Protein AF-A0A1F6AJ19-F1 (afdb_monomer)

Secondary structure (DSSP, 8-state):
-PPPHHHHHHHHHHHHHHHHHHHHHHHHHH----S-TTTHHHHHH-TTHHHHHHHHHHHHHHHHHHHHHHHHHHHTTTSTT--HHHHHHHHHHHHHHHHIIIIIHHHHHHHTT--SGGGGHHHHHHHHHHHHHHHHHHHHHHHHT--

Sequence (147 aa):
MILPKKASWALLTLYFIFDNVASYWAITRMGGRELNLVIAPLVETYPFLYFLCIPAQIIAIYLIALFLREVVVAMTRHWKFFDKTIIERIILASIAIYWPIANSSLNVMFIFGFRGQGYLWGTSTSIGITVALGYGLLSLYLFSRKK

Organism: NCBI:txid1798392

Mean predicted aligned error: 4.79 Å

Radius of gyration: 17.22 Å; Cα contacts (8 Å, |Δi|>4): 129; chains: 1; bounding box: 38×23×53 Å

Nearest PDB structures (foldseek):
  8gtm-assembly1_A  TM=2.814E-01  e=9.563E+00  Homo sapiens

Structure (mmCIF, N/CA/C/O backbone):
data_AF-A0A1F6AJ1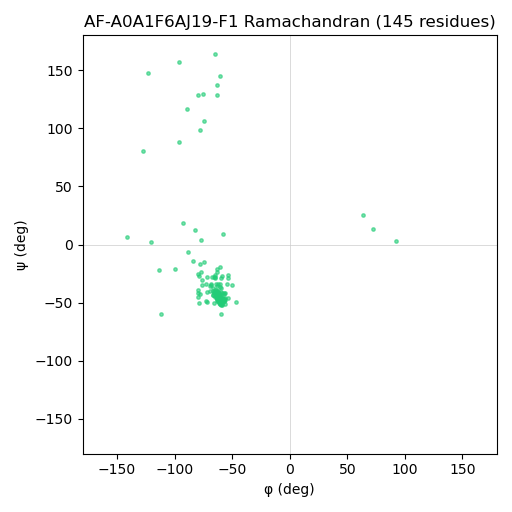9-F1
#
_entry.id   AF-A0A1F6AJ19-F1
#
loop_
_atom_site.group_PDB
_atom_site.id
_atom_site.type_symbol
_atom_site.label_atom_id
_atom_site.label_alt_id
_atom_site.label_comp_id
_atom_site.label_asym_id
_atom_site.label_entity_id
_atom_site.label_seq_id
_atom_site.pdbx_PDB_ins_code
_atom_site.Cartn_x
_atom_site.Cartn_y
_atom_site.Cartn_z
_atom_site.occupancy
_atom_site.B_iso_or_equiv
_atom_site.auth_seq_id
_atom_site.auth_comp_id
_atom_site.auth_asym_id
_atom_site.auth_atom_id
_atom_site.pdbx_PDB_model_num
ATOM 1 N N . MET A 1 1 ? -0.415 6.585 20.010 1.00 61.50 1 MET A N 1
ATOM 2 C CA . MET A 1 1 ? -1.408 7.585 19.551 1.00 61.50 1 MET A CA 1
ATOM 3 C C . MET A 1 1 ? -1.969 7.076 18.228 1.00 61.50 1 MET A C 1
ATOM 5 O O . MET A 1 1 ? -1.172 6.662 17.398 1.00 61.50 1 MET A O 1
ATOM 9 N N . ILE A 1 2 ? -3.293 6.974 18.067 1.00 79.31 2 ILE A N 1
ATOM 10 C CA . ILE A 1 2 ? -3.899 6.404 16.845 1.00 79.31 2 ILE A CA 1
ATOM 11 C C . ILE A 1 2 ? -3.885 7.479 15.754 1.00 79.31 2 ILE A C 1
ATOM 13 O O . ILE A 1 2 ? -4.329 8.601 16.011 1.00 79.31 2 ILE A O 1
ATOM 17 N N . LEU A 1 3 ? -3.376 7.152 14.562 1.00 83.56 3 LEU A N 1
ATOM 18 C CA . LEU A 1 3 ? -3.314 8.105 13.453 1.00 83.56 3 LEU A CA 1
ATOM 19 C C . LEU A 1 3 ? -4.741 8.533 13.039 1.00 83.56 3 LEU A C 1
ATOM 21 O O . LEU A 1 3 ? -5.638 7.685 12.952 1.00 83.56 3 LEU A O 1
ATOM 25 N N . PRO A 1 4 ? -5.005 9.824 12.766 1.00 90.12 4 PRO A N 1
ATOM 26 C CA . PRO A 1 4 ? -6.306 10.241 12.255 1.00 90.12 4 PRO A CA 1
ATOM 27 C C . PRO A 1 4 ? -6.639 9.573 10.911 1.00 90.12 4 PRO A C 1
ATOM 29 O O . PRO A 1 4 ? -5.774 9.417 10.048 1.00 90.12 4 PRO A O 1
ATOM 32 N N . LYS A 1 5 ? -7.924 9.257 10.688 1.00 90.25 5 LYS A N 1
ATOM 33 C CA . LYS A 1 5 ? -8.418 8.649 9.433 1.00 90.25 5 LYS A CA 1
ATOM 34 C C . LYS A 1 5 ? -8.005 9.457 8.198 1.00 90.25 5 LYS A C 1
ATOM 36 O O . LYS A 1 5 ? -7.501 8.892 7.237 1.00 90.25 5 LYS A O 1
ATOM 41 N N . LYS A 1 6 ? -8.177 10.784 8.254 1.00 92.19 6 LYS A N 1
ATOM 42 C CA . LYS A 1 6 ? -7.799 11.700 7.164 1.00 92.19 6 LYS A CA 1
ATOM 43 C C . LYS A 1 6 ? -6.300 11.643 6.857 1.00 92.19 6 LYS A C 1
ATOM 45 O O . LYS A 1 6 ? -5.928 11.583 5.694 1.00 92.19 6 LYS A O 1
ATOM 50 N N . ALA A 1 7 ? -5.460 11.606 7.893 1.00 93.06 7 ALA A N 1
ATOM 51 C CA . ALA A 1 7 ? -4.012 11.508 7.729 1.00 93.06 7 ALA A CA 1
ATOM 52 C C . ALA A 1 7 ? -3.600 10.160 7.117 1.00 93.06 7 ALA A C 1
ATOM 54 O O . ALA A 1 7 ? -2.761 10.130 6.227 1.00 93.06 7 ALA A O 1
ATOM 55 N N . SER A 1 8 ? -4.244 9.062 7.532 1.00 93.62 8 SER A N 1
ATOM 56 C CA . SER A 1 8 ? -3.974 7.724 6.978 1.00 93.62 8 SER A CA 1
ATOM 57 C C . SER A 1 8 ? -4.295 7.671 5.483 1.00 93.62 8 SER A C 1
ATOM 59 O O . SER A 1 8 ? -3.489 7.192 4.693 1.00 93.62 8 SER A O 1
ATOM 61 N N . TRP A 1 9 ? -5.440 8.232 5.080 1.00 95.94 9 TRP A N 1
ATOM 62 C CA . TRP A 1 9 ? -5.817 8.335 3.669 1.00 95.94 9 TRP A CA 1
ATOM 63 C C . TRP A 1 9 ? -4.889 9.235 2.861 1.00 95.94 9 TRP A C 1
ATOM 65 O O . TRP A 1 9 ? -4.543 8.881 1.737 1.00 95.94 9 TRP A O 1
ATOM 75 N N . ALA A 1 10 ? -4.472 10.372 3.421 1.00 95.38 10 ALA A N 1
ATOM 76 C CA . ALA A 1 10 ? -3.529 11.264 2.757 1.00 95.38 10 ALA A CA 1
ATOM 77 C C . ALA A 1 10 ? -2.184 10.566 2.502 1.00 95.38 10 ALA A C 1
ATOM 79 O O . ALA A 1 10 ? -1.672 10.632 1.388 1.00 95.38 10 ALA A O 1
ATOM 80 N N . LEU A 1 11 ? -1.658 9.840 3.497 1.00 95.19 11 LEU A N 1
ATOM 81 C CA . LEU A 1 11 ? -0.428 9.056 3.356 1.00 95.19 11 LEU A CA 1
ATOM 82 C C . LEU A 1 11 ? -0.573 7.947 2.311 1.00 95.19 11 LEU A C 1
ATOM 84 O O . LEU A 1 11 ? 0.256 7.852 1.416 1.00 95.19 11 LEU A O 1
ATOM 88 N N . LEU A 1 12 ? -1.647 7.155 2.373 1.00 95.94 12 LEU A N 1
ATOM 89 C CA . LEU A 1 12 ? -1.907 6.101 1.387 1.00 95.94 12 LEU A CA 1
ATOM 90 C C . LEU A 1 12 ? -2.008 6.656 -0.032 1.00 95.94 12 LEU A C 1
ATOM 92 O O . LEU A 1 12 ? -1.384 6.128 -0.943 1.00 95.94 12 LEU A O 1
ATOM 96 N N . THR A 1 13 ? -2.740 7.755 -0.210 1.00 96.31 13 THR A N 1
ATOM 97 C CA . THR A 1 13 ? -2.878 8.413 -1.515 1.00 96.31 13 THR A CA 1
ATOM 98 C C . THR A 1 13 ? -1.523 8.887 -2.032 1.00 96.31 13 THR A C 1
ATOM 100 O O . THR A 1 13 ? -1.208 8.671 -3.198 1.00 96.31 13 THR A O 1
ATOM 103 N N . LEU A 1 14 ? -0.698 9.484 -1.165 1.00 96.81 14 LEU A N 1
ATOM 104 C CA . LEU A 1 14 ? 0.658 9.896 -1.518 1.00 96.81 14 LEU A CA 1
ATOM 105 C C . LEU A 1 14 ? 1.513 8.698 -1.953 1.00 96.81 14 LEU A C 1
ATOM 107 O O . LEU A 1 14 ? 2.183 8.787 -2.979 1.00 96.81 14 LEU A O 1
ATOM 111 N N . TYR A 1 15 ? 1.460 7.581 -1.221 1.00 96.31 15 TYR A N 1
ATOM 112 C CA . TYR A 1 15 ? 2.191 6.364 -1.579 1.00 96.31 15 TYR A CA 1
ATOM 113 C C . TYR A 1 15 ? 1.711 5.770 -2.902 1.00 96.31 15 TYR A C 1
ATOM 115 O O . TYR A 1 15 ? 2.539 5.422 -3.733 1.00 96.31 15 TYR A O 1
ATOM 123 N N . PHE A 1 16 ? 0.402 5.724 -3.153 1.00 95.94 16 PHE A N 1
ATOM 124 C CA . PHE A 1 16 ? -0.128 5.232 -4.427 1.00 95.94 16 PHE A CA 1
ATOM 125 C C . PHE A 1 16 ? 0.309 6.114 -5.593 1.00 95.94 16 PHE A C 1
ATOM 127 O O . PHE A 1 16 ? 0.733 5.597 -6.623 1.00 95.94 16 PHE A O 1
ATOM 134 N N . ILE A 1 17 ? 0.251 7.441 -5.444 1.00 96.38 17 ILE A N 1
ATOM 135 C CA . ILE A 1 17 ? 0.751 8.361 -6.472 1.00 96.38 17 ILE A CA 1
ATOM 136 C C . ILE A 1 17 ? 2.237 8.098 -6.718 1.00 96.38 17 ILE A C 1
ATOM 138 O O . ILE A 1 17 ? 2.634 7.903 -7.864 1.00 96.38 17 ILE A O 1
ATOM 142 N N . PHE A 1 18 ? 3.041 8.059 -5.655 1.00 96.12 18 PHE A N 1
ATOM 143 C CA . PHE A 1 18 ? 4.474 7.808 -5.750 1.00 96.12 18 PHE A CA 1
ATOM 144 C C . PHE A 1 18 ? 4.778 6.484 -6.460 1.00 96.12 18 PHE A C 1
ATOM 146 O O . PHE A 1 18 ? 5.538 6.484 -7.424 1.00 96.12 18 PHE A O 1
ATOM 153 N N . ASP A 1 19 ? 4.152 5.385 -6.039 1.00 94.31 19 ASP A N 1
ATOM 154 C CA . ASP A 1 19 ? 4.413 4.052 -6.577 1.00 94.31 19 ASP A CA 1
ATOM 155 C C . ASP A 1 19 ? 4.049 3.953 -8.057 1.00 94.31 19 ASP A C 1
ATOM 157 O O . ASP A 1 19 ? 4.851 3.480 -8.856 1.00 94.31 19 ASP A O 1
ATOM 161 N N . ASN A 1 20 ? 2.876 4.455 -8.453 1.00 94.62 20 ASN A N 1
ATOM 162 C CA . ASN A 1 20 ? 2.457 4.409 -9.854 1.00 94.62 20 ASN A CA 1
ATOM 163 C C . ASN A 1 20 ? 3.302 5.339 -10.740 1.00 94.62 20 ASN A C 1
ATOM 165 O O . ASN A 1 20 ? 3.614 4.981 -11.874 1.00 94.62 20 ASN A O 1
ATOM 169 N N . VAL A 1 21 ? 3.717 6.509 -10.238 1.00 94.44 21 VAL A N 1
ATOM 170 C CA . VAL A 1 21 ? 4.631 7.408 -10.964 1.00 94.44 21 VAL A CA 1
ATOM 171 C C . VAL A 1 21 ? 6.014 6.774 -11.111 1.00 94.44 21 VAL A C 1
ATOM 173 O O . VAL A 1 21 ? 6.591 6.826 -12.198 1.00 94.44 21 VAL A O 1
ATOM 176 N N . ALA A 1 22 ? 6.536 6.153 -10.051 1.00 92.88 22 ALA A N 1
ATOM 177 C CA . ALA A 1 22 ? 7.818 5.460 -10.071 1.00 92.88 22 ALA A CA 1
ATOM 178 C C . ALA A 1 22 ? 7.799 4.282 -11.055 1.00 92.88 22 ALA A C 1
ATOM 180 O O . ALA A 1 22 ? 8.685 4.196 -11.905 1.00 92.88 22 ALA A O 1
ATOM 181 N N . SER A 1 23 ? 6.764 3.437 -11.013 1.00 91.44 23 SER A N 1
ATOM 182 C CA . SER A 1 23 ? 6.585 2.322 -11.953 1.00 91.44 23 SER A CA 1
ATOM 183 C C . SER A 1 23 ? 6.422 2.796 -13.401 1.00 91.44 23 SER A C 1
ATOM 185 O O . SER A 1 23 ? 7.061 2.251 -14.303 1.00 91.44 23 SER A O 1
ATOM 187 N N . TYR A 1 24 ? 5.656 3.869 -13.639 1.00 93.06 24 TYR A N 1
ATOM 188 C CA . TYR A 1 24 ? 5.553 4.494 -14.961 1.00 93.06 24 TYR A CA 1
ATOM 189 C C . TYR A 1 24 ? 6.928 4.916 -15.491 1.00 93.06 24 TYR A C 1
ATOM 191 O O . TYR A 1 24 ? 7.277 4.629 -16.640 1.00 93.06 24 TYR A O 1
ATOM 199 N N . TRP A 1 25 ? 7.736 5.577 -14.659 1.00 91.19 25 TRP A N 1
ATOM 200 C CA . TRP A 1 25 ? 9.090 5.991 -15.027 1.00 91.19 25 TRP A CA 1
ATOM 201 C C . TRP A 1 25 ? 10.012 4.792 -15.265 1.00 91.19 25 TRP A C 1
ATOM 203 O O . TRP A 1 25 ? 10.775 4.786 -16.233 1.00 91.19 25 TRP A O 1
ATOM 213 N N . ALA A 1 26 ? 9.909 3.757 -14.430 1.00 88.31 26 ALA A N 1
ATOM 214 C CA . ALA A 1 26 ? 10.687 2.532 -14.552 1.00 88.31 26 ALA A CA 1
ATOM 215 C C . ALA A 1 26 ? 10.487 1.863 -15.916 1.00 88.31 26 ALA A C 1
ATOM 217 O O . ALA A 1 26 ? 11.464 1.556 -16.602 1.00 88.31 26 ALA A O 1
ATOM 218 N N . ILE A 1 27 ? 9.239 1.697 -16.350 1.00 88.62 27 ILE A N 1
ATOM 219 C CA . ILE A 1 27 ? 8.928 1.076 -17.643 1.00 88.62 27 ILE A CA 1
ATOM 220 C C . ILE A 1 27 ? 9.282 1.998 -18.807 1.00 88.62 27 ILE A C 1
ATOM 222 O O . ILE A 1 27 ? 9.986 1.585 -19.725 1.00 88.62 27 ILE A O 1
ATOM 226 N N . THR A 1 28 ? 8.856 3.263 -18.767 1.00 90.12 28 THR A N 1
ATOM 227 C CA . THR A 1 28 ? 8.988 4.159 -19.931 1.00 90.12 28 THR A CA 1
ATOM 228 C C . THR A 1 28 ? 10.401 4.683 -20.162 1.00 90.12 28 THR A C 1
ATOM 230 O O . THR A 1 28 ? 10.761 4.975 -21.302 1.00 90.12 28 THR A O 1
ATOM 233 N N . ARG A 1 29 ? 11.205 4.849 -19.106 1.00 87.12 29 ARG A N 1
ATOM 234 C CA . ARG A 1 29 ? 12.536 5.477 -19.192 1.00 87.12 29 ARG A CA 1
ATOM 235 C C . ARG A 1 29 ? 13.686 4.530 -18.895 1.00 87.12 29 ARG A C 1
ATOM 237 O O . ARG A 1 29 ? 14.803 4.815 -19.314 1.00 87.12 29 ARG A O 1
ATOM 244 N N . MET A 1 30 ? 13.443 3.435 -18.178 1.00 84.56 30 MET A N 1
ATOM 245 C CA . MET A 1 30 ? 14.515 2.563 -17.683 1.00 84.56 30 MET A CA 1
ATOM 246 C C .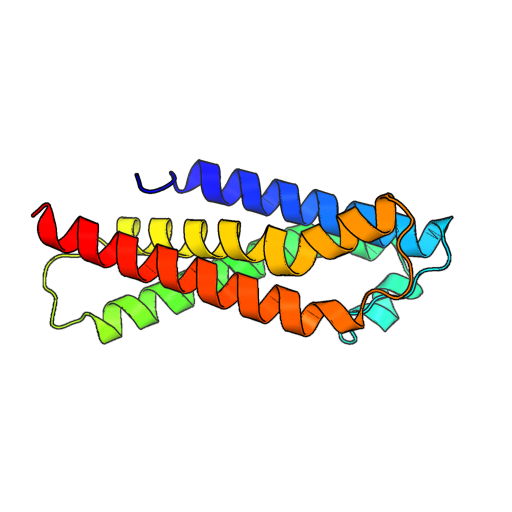 MET A 1 30 ? 14.425 1.118 -18.183 1.00 84.56 30 MET A C 1
ATOM 248 O O . MET A 1 30 ? 15.273 0.308 -17.809 1.00 84.56 30 MET A O 1
ATOM 252 N N . GLY A 1 31 ? 13.438 0.793 -19.028 1.00 82.00 31 GLY A N 1
ATOM 253 C CA . GLY A 1 31 ? 13.233 -0.565 -19.540 1.00 82.00 31 GLY A CA 1
ATOM 254 C C . GLY A 1 31 ? 12.894 -1.577 -18.442 1.00 82.00 31 GLY A C 1
ATOM 255 O O . GLY A 1 31 ? 13.205 -2.760 -18.576 1.00 82.00 31 GLY A O 1
ATOM 256 N N . GLY A 1 32 ? 12.323 -1.105 -17.329 1.00 81.06 32 GLY A N 1
ATOM 257 C CA . GLY A 1 32 ? 11.816 -1.951 -1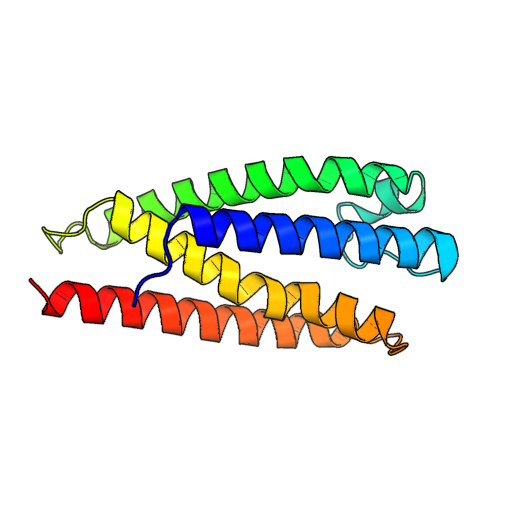6.256 1.00 81.06 32 GLY A CA 1
ATOM 258 C C . GLY A 1 32 ? 10.636 -2.807 -16.717 1.00 81.06 32 GLY A C 1
ATOM 259 O O . GLY A 1 32 ? 10.030 -2.546 -17.754 1.00 81.06 32 GLY A O 1
ATOM 260 N N . ARG A 1 33 ? 10.316 -3.831 -15.926 1.00 84.69 33 ARG A N 1
ATOM 261 C CA . ARG A 1 33 ? 9.133 -4.680 -16.100 1.00 84.69 33 ARG A CA 1
ATOM 262 C C . ARG A 1 33 ? 8.295 -4.647 -14.837 1.00 84.69 33 ARG A C 1
ATOM 264 O O . ARG A 1 33 ? 8.848 -4.523 -13.742 1.00 84.69 33 ARG A O 1
ATOM 271 N N . GLU A 1 34 ? 6.986 -4.754 -14.995 1.00 85.12 34 GLU A N 1
ATOM 272 C CA . GLU A 1 34 ? 6.055 -4.764 -13.876 1.00 85.12 34 GLU A CA 1
ATOM 273 C C . GLU A 1 34 ? 6.110 -6.124 -13.167 1.00 85.12 34 GLU A C 1
ATOM 275 O O . GLU A 1 34 ? 6.029 -7.183 -13.790 1.00 85.12 34 GLU A O 1
ATOM 280 N N . LEU A 1 35 ? 6.261 -6.098 -11.842 1.00 81.50 35 LEU A N 1
ATOM 281 C CA . LEU A 1 35 ? 6.296 -7.313 -11.025 1.00 81.50 35 LEU A CA 1
ATOM 282 C C . LEU A 1 35 ? 4.887 -7.866 -10.793 1.00 81.50 35 LEU A C 1
ATOM 284 O O . LEU A 1 35 ? 4.711 -9.070 -10.598 1.00 81.50 35 LEU A O 1
ATOM 288 N N . ASN A 1 36 ? 3.872 -7.004 -10.817 1.00 82.75 36 ASN A N 1
ATOM 289 C CA . ASN A 1 36 ? 2.488 -7.415 -10.674 1.00 82.75 36 ASN A CA 1
ATOM 290 C C . ASN A 1 36 ? 1.941 -8.002 -11.983 1.00 82.75 36 ASN A C 1
ATOM 292 O O . ASN A 1 36 ? 1.451 -7.288 -12.859 1.00 82.75 36 ASN A O 1
ATOM 296 N N . LEU A 1 37 ? 1.945 -9.334 -12.054 1.00 83.94 37 LEU A N 1
ATOM 297 C CA . LEU A 1 37 ? 1.484 -10.119 -13.204 1.00 83.94 37 LEU A CA 1
ATOM 298 C C . LEU A 1 37 ? 0.056 -9.792 -13.666 1.00 83.94 37 LEU A C 1
ATOM 300 O O . LEU A 1 37 ? -0.262 -10.000 -14.833 1.00 83.94 37 LEU A O 1
ATOM 304 N N . VAL A 1 38 ? -0.809 -9.293 -12.777 1.00 86.06 38 VAL A N 1
ATOM 305 C CA . VAL A 1 38 ? -2.208 -8.984 -13.114 1.00 86.06 38 VAL A CA 1
ATOM 306 C C . VAL A 1 38 ? -2.301 -7.747 -14.003 1.00 86.06 38 VAL A C 1
ATOM 308 O O . VAL A 1 38 ? -3.096 -7.719 -14.939 1.00 86.06 38 VAL A O 1
ATOM 311 N N . ILE A 1 39 ? -1.499 -6.722 -13.714 1.00 85.56 39 ILE A N 1
ATOM 312 C CA . ILE A 1 39 ? -1.544 -5.447 -14.442 1.00 85.56 39 ILE A CA 1
ATOM 313 C C . ILE A 1 39 ? -0.447 -5.333 -15.499 1.00 85.56 39 ILE A C 1
ATOM 315 O O . ILE A 1 39 ? -0.624 -4.561 -16.440 1.00 85.56 39 ILE A O 1
ATOM 319 N N . ALA A 1 40 ? 0.634 -6.118 -15.386 1.00 87.88 40 ALA A N 1
ATOM 320 C CA . ALA A 1 40 ? 1.799 -6.066 -16.268 1.00 87.88 40 ALA A CA 1
ATOM 321 C C . ALA A 1 40 ? 1.445 -6.028 -17.768 1.00 87.88 40 ALA A C 1
ATOM 323 O O . ALA A 1 40 ? 1.896 -5.099 -18.438 1.00 87.88 40 ALA A O 1
ATOM 324 N N . PRO A 1 41 ? 0.568 -6.903 -18.311 1.00 88.25 41 PRO A N 1
ATOM 325 C CA . PRO A 1 41 ? 0.265 -6.891 -19.747 1.00 88.25 41 PRO A CA 1
ATOM 326 C C . PRO A 1 41 ? -0.342 -5.567 -20.233 1.00 88.25 41 PRO A C 1
ATOM 328 O O . PRO A 1 41 ? -0.103 -5.133 -21.361 1.00 88.25 41 PRO A O 1
ATOM 331 N N . LEU A 1 42 ? -1.134 -4.918 -19.377 1.00 89.62 42 LEU A N 1
ATOM 332 C CA . LEU A 1 42 ? -1.822 -3.672 -19.695 1.00 89.62 42 LEU A CA 1
ATOM 333 C C . LEU A 1 42 ? -0.872 -2.484 -19.592 1.00 89.62 42 LEU A C 1
ATOM 335 O O . LEU A 1 42 ? -0.799 -1.679 -20.516 1.00 89.62 42 LEU A O 1
ATOM 339 N N . VAL A 1 43 ? -0.145 -2.375 -18.482 1.00 90.06 43 VAL A N 1
ATOM 340 C CA . VAL A 1 43 ? 0.680 -1.198 -18.180 1.00 90.06 43 VAL A CA 1
ATOM 341 C C . VAL A 1 43 ? 2.022 -1.202 -18.910 1.00 90.06 43 VAL A C 1
ATOM 343 O O . VAL A 1 43 ? 2.558 -0.135 -19.185 1.00 90.06 43 VAL A O 1
ATOM 346 N N . GLU A 1 44 ? 2.552 -2.364 -19.295 1.00 89.88 44 GLU A N 1
ATOM 347 C CA . GLU A 1 44 ? 3.742 -2.427 -20.153 1.00 89.88 44 GLU A CA 1
ATOM 348 C C . GLU A 1 44 ? 3.417 -2.016 -21.598 1.00 89.88 44 GLU A C 1
ATOM 350 O O . GLU A 1 44 ? 4.226 -1.355 -22.247 1.00 89.88 44 GLU A O 1
ATOM 355 N N . THR A 1 45 ? 2.210 -2.334 -22.084 1.00 90.88 45 THR A N 1
ATOM 356 C CA . THR A 1 45 ? 1.735 -1.926 -23.420 1.00 90.88 45 THR A CA 1
ATOM 357 C C . THR A 1 45 ? 1.251 -0.473 -23.435 1.00 90.88 45 THR A C 1
ATOM 359 O O . THR A 1 45 ? 1.541 0.282 -24.362 1.00 90.88 45 THR A O 1
ATOM 362 N N . TYR A 1 46 ? 0.528 -0.061 -22.391 1.00 93.06 46 TYR A N 1
ATOM 363 C CA . TYR A 1 46 ? -0.050 1.273 -22.236 1.00 93.06 46 TYR A CA 1
ATOM 364 C C . TYR A 1 46 ? 0.351 1.881 -20.881 1.00 93.06 46 TYR A C 1
ATOM 366 O O . TYR A 1 46 ? -0.456 1.903 -19.946 1.00 93.06 46 TYR A O 1
ATOM 374 N N . PRO A 1 47 ? 1.567 2.446 -20.755 1.00 90.81 47 PRO A N 1
ATOM 375 C CA . PRO A 1 47 ? 2.083 2.942 -19.475 1.00 90.81 47 PRO A CA 1
ATOM 376 C C . PRO A 1 47 ? 1.224 4.018 -18.807 1.00 90.81 47 PRO A C 1
ATOM 378 O O . PRO A 1 47 ? 1.183 4.111 -17.584 1.00 90.81 47 PRO A O 1
ATOM 381 N N . PHE A 1 48 ? 0.461 4.804 -19.568 1.00 92.56 48 PHE A N 1
ATOM 382 C CA . PHE A 1 48 ? -0.467 5.781 -18.987 1.00 92.56 48 PHE A CA 1
ATOM 383 C C . PHE A 1 48 ? -1.551 5.156 -18.092 1.00 92.56 48 PHE A C 1
ATOM 385 O O . PHE A 1 48 ? -2.114 5.854 -17.247 1.00 92.56 48 PHE A O 1
ATOM 392 N N . LEU A 1 49 ? -1.820 3.852 -18.215 1.00 93.62 49 LEU A N 1
ATOM 393 C CA . LEU A 1 49 ? -2.777 3.151 -17.359 1.00 93.62 49 LEU A CA 1
ATOM 394 C C . LEU A 1 49 ? -2.359 3.133 -15.880 1.00 93.62 49 LEU A C 1
ATOM 396 O O . LEU A 1 49 ? -3.242 3.050 -15.028 1.00 93.62 49 LEU A O 1
ATOM 400 N N . TYR A 1 50 ? -1.075 3.332 -15.547 1.00 92.62 50 TYR A N 1
ATOM 401 C CA . TYR A 1 50 ? -0.629 3.509 -14.155 1.00 92.62 50 TYR A CA 1
ATOM 402 C C . TYR A 1 50 ? -1.373 4.631 -13.421 1.00 92.62 50 TYR A C 1
ATOM 404 O O . TYR A 1 50 ? -1.664 4.519 -12.232 1.00 92.62 50 TYR A O 1
ATOM 412 N N . PHE A 1 51 ? -1.752 5.706 -14.115 1.00 93.69 51 PHE A N 1
ATOM 413 C CA . PHE A 1 51 ? -2.494 6.799 -13.485 1.00 93.69 51 PHE A CA 1
ATOM 414 C C . PHE A 1 51 ? -3.944 6.420 -13.166 1.00 93.69 51 PHE A C 1
ATOM 416 O O . PHE A 1 51 ? -4.506 6.928 -12.198 1.00 93.69 51 PHE A O 1
ATOM 423 N N . LEU A 1 52 ? -4.536 5.489 -13.923 1.00 94.12 52 LEU A N 1
ATOM 424 C CA . LEU A 1 52 ? -5.855 4.922 -13.621 1.00 94.12 52 LEU A CA 1
ATOM 425 C C . LEU A 1 52 ? -5.788 3.888 -12.489 1.00 94.12 52 LEU A C 1
ATOM 427 O O . LEU A 1 52 ? -6.777 3.683 -11.783 1.00 94.12 52 LEU A O 1
ATOM 431 N N . CYS A 1 53 ? -4.622 3.281 -12.257 1.00 92.06 53 CYS A N 1
ATOM 432 C CA . CYS A 1 53 ? -4.407 2.399 -11.115 1.00 92.06 53 CYS A CA 1
ATOM 433 C C . CYS A 1 53 ? -4.489 3.147 -9.775 1.00 92.06 53 CYS A C 1
ATOM 435 O O . CYS A 1 53 ? -4.912 2.545 -8.792 1.00 92.06 53 CYS A O 1
ATOM 437 N N . ILE A 1 54 ? -4.180 4.449 -9.721 1.00 94.00 54 ILE A N 1
ATOM 438 C CA . ILE A 1 54 ? -4.265 5.255 -8.488 1.00 94.00 54 ILE A CA 1
ATOM 439 C C . ILE A 1 54 ? -5.697 5.274 -7.910 1.00 94.00 54 ILE A C 1
ATOM 441 O O . ILE A 1 54 ? -5.883 4.805 -6.784 1.00 94.00 54 ILE A O 1
ATOM 445 N N . PRO A 1 55 ? -6.739 5.760 -8.623 1.00 95.38 55 PRO A N 1
ATOM 446 C CA . PRO A 1 55 ? -8.103 5.727 -8.097 1.00 95.38 55 PRO A CA 1
ATOM 447 C C . PRO A 1 55 ? -8.599 4.294 -7.860 1.00 95.38 55 PRO A C 1
ATOM 449 O O . PRO A 1 55 ? -9.303 4.055 -6.878 1.00 95.38 55 PRO A O 1
ATOM 452 N N . ALA A 1 56 ? -8.193 3.325 -8.689 1.00 94.00 56 ALA A N 1
ATOM 453 C CA . ALA A 1 56 ? -8.546 1.920 -8.489 1.00 94.00 56 ALA A CA 1
ATOM 454 C C . ALA A 1 56 ? -7.986 1.357 -7.168 1.00 94.00 56 ALA A C 1
ATOM 456 O O . ALA A 1 56 ? -8.710 0.689 -6.431 1.00 94.00 56 ALA A O 1
ATOM 457 N N . GLN A 1 57 ? -6.734 1.672 -6.823 1.00 93.94 57 GLN A N 1
ATOM 458 C CA . GLN A 1 57 ? -6.107 1.282 -5.556 1.00 93.94 57 GLN A CA 1
ATOM 459 C C . GLN A 1 57 ? -6.804 1.924 -4.356 1.00 93.94 57 GLN A C 1
ATOM 461 O O . GLN A 1 57 ? -7.060 1.238 -3.368 1.00 93.94 57 GLN A O 1
ATOM 466 N N . ILE A 1 58 ? -7.179 3.205 -4.444 1.00 94.75 58 ILE A N 1
ATOM 467 C CA . ILE A 1 58 ? -7.941 3.884 -3.382 1.00 94.75 58 ILE A CA 1
ATOM 468 C C . ILE A 1 58 ? -9.270 3.163 -3.133 1.00 94.75 58 ILE A C 1
ATOM 470 O O . ILE A 1 58 ? -9.595 2.859 -1.983 1.00 94.75 58 ILE A O 1
ATOM 474 N N . ILE A 1 59 ? -10.017 2.849 -4.196 1.00 96.38 59 ILE A N 1
ATOM 475 C CA . ILE A 1 59 ? -11.295 2.129 -4.101 1.00 96.38 59 ILE A CA 1
ATOM 476 C C . ILE A 1 59 ? -11.080 0.731 -3.515 1.00 96.38 59 ILE A C 1
ATOM 478 O O . ILE A 1 59 ? -11.778 0.347 -2.577 1.00 96.38 59 ILE A O 1
ATOM 482 N N . ALA A 1 60 ? -10.094 -0.017 -4.013 1.00 94.50 60 ALA A N 1
ATOM 483 C CA . ALA A 1 60 ? -9.788 -1.356 -3.520 1.00 94.50 60 ALA A CA 1
ATOM 484 C C . ALA A 1 60 ? -9.450 -1.342 -2.022 1.00 94.50 60 ALA A C 1
ATOM 486 O O . ALA A 1 60 ? -10.002 -2.125 -1.251 1.00 94.50 60 ALA A O 1
ATOM 487 N N . ILE A 1 61 ? -8.608 -0.407 -1.581 1.00 95.19 61 ILE A N 1
ATOM 488 C CA . ILE A 1 61 ? -8.210 -0.278 -0.175 1.00 95.19 61 ILE A CA 1
ATOM 489 C C . ILE A 1 61 ? -9.372 0.179 0.699 1.00 95.19 61 ILE A C 1
ATOM 491 O O . ILE A 1 61 ? -9.496 -0.277 1.835 1.00 95.19 61 ILE A O 1
ATOM 495 N N . TYR A 1 62 ? -10.266 1.016 0.175 1.00 95.31 62 TYR A N 1
ATOM 496 C CA . TYR A 1 62 ? -11.490 1.394 0.873 1.00 95.31 62 TYR A CA 1
ATOM 497 C C . TYR A 1 62 ? -12.380 0.172 1.128 1.00 95.31 62 TYR A C 1
ATOM 499 O O . TYR A 1 62 ? -12.812 -0.050 2.261 1.00 95.31 62 TYR A O 1
ATOM 507 N N . LEU A 1 63 ? -12.592 -0.663 0.107 1.00 96.50 63 LEU A N 1
ATOM 508 C CA . LEU A 1 63 ? -13.364 -1.900 0.230 1.00 96.50 63 LEU A CA 1
ATOM 509 C C . LEU A 1 63 ? -12.694 -2.902 1.180 1.00 96.50 63 LEU A C 1
ATOM 511 O O . LEU A 1 63 ? -13.376 -3.481 2.025 1.00 96.50 63 LEU A O 1
ATOM 515 N N . ILE A 1 64 ? -11.368 -3.057 1.110 1.00 95.19 64 ILE A N 1
ATOM 516 C CA . ILE A 1 64 ? -10.597 -3.902 2.036 1.00 95.19 64 ILE A CA 1
ATOM 517 C C . ILE A 1 64 ? -10.751 -3.398 3.474 1.00 95.19 64 ILE A C 1
ATOM 519 O O . ILE A 1 64 ? -11.021 -4.190 4.373 1.00 95.19 64 ILE A O 1
ATOM 523 N N . ALA A 1 65 ? -10.631 -2.091 3.712 1.00 94.12 65 ALA A N 1
ATOM 524 C CA . ALA A 1 65 ? -10.779 -1.517 5.046 1.00 94.12 65 ALA A CA 1
ATOM 525 C C . ALA A 1 65 ? -12.194 -1.726 5.609 1.00 94.12 65 ALA A C 1
ATOM 527 O O . ALA A 1 65 ? -12.341 -2.059 6.787 1.00 94.12 65 ALA A O 1
ATOM 528 N N . LEU A 1 66 ? -13.232 -1.583 4.776 1.00 93.62 66 LEU A N 1
ATOM 529 C CA . LEU A 1 66 ? -14.614 -1.891 5.153 1.00 93.62 66 LEU A CA 1
ATOM 530 C C . LEU A 1 66 ? -14.798 -3.371 5.491 1.00 93.62 66 LEU A C 1
ATOM 532 O O . LEU A 1 66 ? -15.382 -3.689 6.526 1.00 93.62 66 LEU A O 1
ATOM 536 N N . PHE A 1 67 ? -14.286 -4.265 4.647 1.00 95.31 67 PHE A N 1
ATOM 537 C CA . PHE A 1 67 ? -14.363 -5.705 4.869 1.00 95.31 67 PHE A CA 1
ATOM 538 C C . PHE A 1 67 ? -13.662 -6.104 6.173 1.00 95.31 67 PHE A C 1
ATOM 540 O O . PHE A 1 67 ? -14.273 -6.727 7.040 1.00 95.31 67 PHE A O 1
ATOM 547 N N . LEU A 1 68 ? -12.416 -5.662 6.369 1.00 93.50 68 LEU A N 1
ATOM 548 C CA . LEU A 1 68 ? -11.645 -5.926 7.584 1.00 93.50 68 LEU A CA 1
ATOM 549 C C . LEU A 1 68 ? -12.331 -5.366 8.831 1.00 93.50 68 LEU A C 1
ATOM 551 O O . LEU A 1 68 ? -12.307 -6.010 9.877 1.00 93.50 68 LEU A O 1
ATOM 555 N N . ARG A 1 69 ? -12.978 -4.199 8.738 1.00 91.75 69 ARG A N 1
ATOM 556 C CA . ARG A 1 69 ? -13.756 -3.642 9.849 1.00 91.75 69 ARG A CA 1
ATOM 557 C C . ARG A 1 69 ? -14.866 -4.597 10.268 1.00 91.75 69 ARG A C 1
ATOM 559 O O . ARG A 1 69 ? -15.003 -4.854 11.460 1.00 91.75 69 ARG A O 1
ATOM 566 N N . GLU A 1 70 ? -15.651 -5.111 9.324 1.00 90.69 70 GLU A N 1
ATOM 567 C CA . GLU A 1 70 ? -16.737 -6.044 9.648 1.00 90.69 70 GL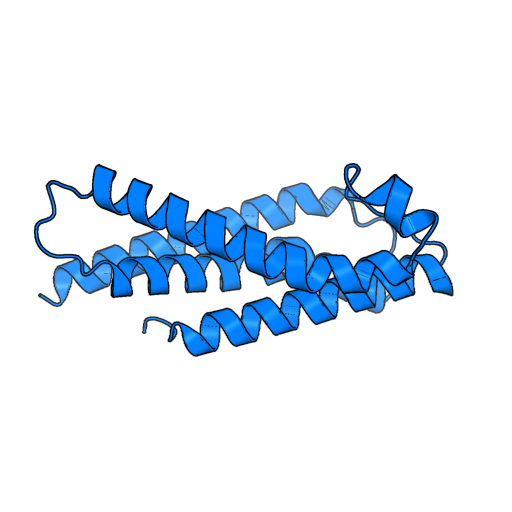U A CA 1
ATOM 568 C C . GLU A 1 70 ? -16.201 -7.376 10.194 1.00 90.69 70 GLU A C 1
ATOM 570 O O . GLU A 1 70 ? -16.762 -7.896 11.158 1.00 90.69 70 GLU A O 1
ATOM 575 N N . VAL A 1 71 ? -15.076 -7.877 9.670 1.00 90.56 71 VAL A N 1
ATOM 576 C CA . VAL A 1 71 ? -14.393 -9.069 10.209 1.00 90.56 71 VAL A CA 1
ATOM 577 C C . VAL A 1 71 ? -13.964 -8.847 11.659 1.00 90.56 71 VAL A C 1
ATOM 579 O O . VAL A 1 71 ? -14.309 -9.645 12.530 1.00 90.56 71 VAL A O 1
ATOM 582 N N . VAL A 1 72 ? -13.269 -7.742 11.949 1.00 88.50 72 VAL A N 1
ATOM 583 C CA . VAL A 1 72 ? -12.814 -7.425 13.310 1.00 88.50 72 VAL A CA 1
ATOM 584 C C . VAL A 1 72 ? -14.008 -7.276 14.247 1.00 88.50 72 VAL A C 1
ATOM 586 O O . VAL A 1 72 ? -14.012 -7.889 15.307 1.00 88.50 72 VAL A O 1
ATOM 589 N N . VAL A 1 73 ? -15.054 -6.546 13.845 1.00 86.06 73 VAL A N 1
ATOM 590 C CA . VAL A 1 73 ? -16.280 -6.383 14.646 1.00 86.06 73 VAL A CA 1
ATOM 591 C C . VAL A 1 73 ? -16.944 -7.730 14.942 1.00 86.06 73 VAL A C 1
ATOM 593 O O . VAL A 1 73 ? -17.390 -7.949 16.069 1.00 86.06 73 VAL A O 1
ATOM 596 N N . ALA A 1 74 ? -17.009 -8.637 13.963 1.00 85.94 74 ALA A N 1
ATOM 597 C CA . ALA A 1 74 ? -17.569 -9.972 14.149 1.00 85.94 74 ALA A CA 1
ATOM 598 C C . ALA A 1 74 ? -16.747 -10.802 15.148 1.00 85.94 74 ALA A C 1
ATOM 600 O O . ALA A 1 74 ? -17.327 -11.428 16.036 1.00 85.94 74 ALA A O 1
ATOM 601 N N . MET A 1 75 ? -15.414 -10.754 15.055 1.00 83.31 75 MET A N 1
ATOM 602 C CA . MET A 1 75 ? -14.503 -11.451 15.972 1.00 83.31 75 MET A CA 1
ATOM 603 C C . MET A 1 75 ? -14.527 -10.859 17.385 1.00 83.31 75 MET A C 1
ATOM 605 O O . MET A 1 75 ? -14.441 -11.588 18.371 1.00 83.31 75 MET A O 1
ATOM 609 N N . THR A 1 76 ? -14.697 -9.543 17.509 1.00 76.25 76 THR A N 1
ATOM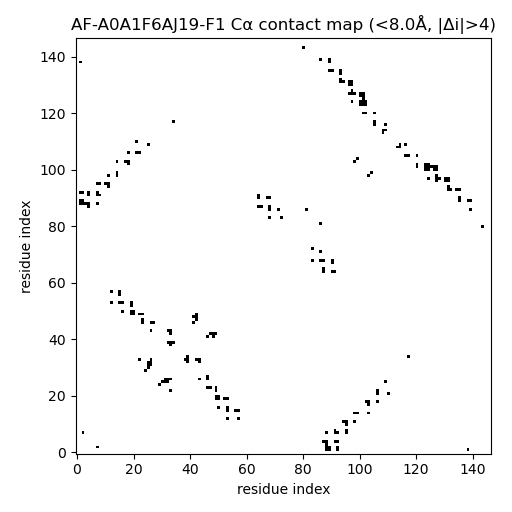 610 C CA . THR A 1 76 ? -14.741 -8.839 18.794 1.00 76.25 76 THR A CA 1
ATOM 611 C C . THR A 1 76 ? -16.161 -8.687 19.340 1.00 76.25 76 THR A C 1
ATOM 613 O O . THR A 1 76 ? -16.375 -7.857 20.218 1.00 76.25 76 THR A O 1
ATOM 616 N N . ARG A 1 77 ? -17.150 -9.467 18.873 1.00 66.94 77 ARG A N 1
ATOM 617 C CA . ARG A 1 77 ? -18.550 -9.394 19.352 1.00 66.94 77 ARG A CA 1
ATOM 618 C C . ARG A 1 77 ? -18.691 -9.532 20.873 1.00 66.94 77 ARG A C 1
ATOM 620 O O . ARG A 1 77 ? -19.607 -8.958 21.453 1.00 66.94 77 ARG A O 1
ATOM 627 N N . HIS A 1 78 ? -17.776 -10.250 21.523 1.00 61.38 78 HIS A N 1
ATOM 628 C CA . HIS A 1 78 ? -17.739 -10.388 22.983 1.00 61.38 78 HIS A CA 1
ATOM 629 C C . HIS A 1 78 ? -17.150 -9.158 23.701 1.00 61.38 78 HIS A C 1
ATOM 631 O O . HIS A 1 78 ? -17.353 -8.983 24.901 1.00 61.38 78 HIS A O 1
ATOM 637 N N . TRP A 1 79 ? -16.435 -8.286 22.986 1.00 61.75 79 TRP A N 1
ATOM 638 C CA . TRP A 1 79 ? -15.794 -7.084 23.515 1.00 61.75 79 TRP A CA 1
ATOM 639 C C . TRP A 1 79 ? -16.731 -5.890 23.280 1.00 61.75 79 TRP A C 1
ATOM 641 O O . TRP A 1 79 ? -16.671 -5.210 22.259 1.00 61.75 79 TRP A O 1
ATOM 651 N N . LYS A 1 80 ? -17.634 -5.648 24.235 1.00 53.16 80 LYS A N 1
ATOM 652 C CA . LYS A 1 80 ? -18.800 -4.740 24.157 1.00 53.16 80 LYS A CA 1
ATOM 653 C C . LYS A 1 80 ? -18.556 -3.245 23.828 1.00 53.16 80 LYS A C 1
ATOM 655 O O . LYS A 1 80 ? -19.495 -2.467 23.942 1.00 53.16 80 LYS A O 1
ATOM 660 N N . PHE A 1 81 ? -17.363 -2.788 23.436 1.00 57.59 81 PHE A N 1
ATOM 661 C CA . PHE A 1 81 ? -17.021 -1.358 23.564 1.00 57.59 81 PHE A CA 1
ATOM 662 C C . PHE A 1 81 ? -16.217 -0.685 22.442 1.00 57.59 81 PHE A C 1
ATOM 664 O O . PHE A 1 81 ? -15.862 0.494 22.599 1.00 57.59 81 PHE A O 1
ATOM 671 N N . PHE A 1 82 ? -15.949 -1.349 21.317 1.00 66.38 82 PHE A N 1
ATOM 672 C CA . PHE A 1 82 ? -15.219 -0.704 20.221 1.00 66.38 82 PHE A CA 1
ATOM 673 C C . PHE A 1 82 ? -16.150 0.019 19.243 1.00 66.38 82 PHE A C 1
ATOM 675 O O . PHE A 1 82 ? -16.960 -0.595 18.553 1.00 66.38 82 PHE A O 1
ATOM 682 N N . ASP A 1 83 ? -15.998 1.343 19.164 1.00 81.19 83 ASP A N 1
ATOM 683 C CA . ASP A 1 83 ? -16.605 2.158 18.110 1.00 81.19 83 ASP A CA 1
ATOM 684 C C . ASP A 1 83 ? -16.016 1.738 16.752 1.00 81.19 83 ASP A C 1
ATOM 686 O O . ASP A 1 83 ? -14.790 1.699 16.576 1.00 81.19 83 ASP A O 1
ATOM 690 N N . LYS A 1 84 ? -16.891 1.446 15.780 1.00 85.75 84 LYS A N 1
ATOM 691 C CA . LYS A 1 84 ? -16.526 1.095 14.398 1.00 85.75 84 LYS A CA 1
ATOM 692 C C . LYS A 1 84 ? -15.553 2.106 13.785 1.00 85.75 84 LYS A C 1
ATOM 694 O O . LYS A 1 84 ? -14.655 1.720 13.039 1.00 85.75 84 LYS A O 1
ATOM 699 N N . THR A 1 85 ? -15.690 3.381 14.138 1.00 87.25 85 THR A N 1
ATOM 700 C CA . THR A 1 85 ? -14.826 4.475 13.676 1.00 87.25 85 THR A CA 1
ATOM 701 C C . THR A 1 85 ? -13.379 4.298 14.131 1.00 87.25 85 THR A C 1
ATOM 703 O O . THR A 1 85 ? -12.446 4.647 13.410 1.00 87.25 85 THR A O 1
ATOM 706 N N . ILE A 1 86 ? -13.168 3.764 15.335 1.00 88.75 86 ILE A N 1
ATOM 707 C CA . ILE A 1 86 ? -11.836 3.569 15.917 1.00 88.75 86 ILE A CA 1
ATOM 708 C C . ILE A 1 86 ? -11.168 2.347 15.300 1.00 88.75 86 ILE A C 1
ATOM 710 O O . ILE A 1 86 ? -10.003 2.432 14.918 1.00 88.75 86 ILE A O 1
ATOM 714 N N . ILE A 1 87 ? -11.919 1.257 15.126 1.00 90.06 87 ILE A N 1
ATOM 715 C CA . ILE A 1 87 ? -11.448 0.064 14.410 1.00 90.06 87 ILE A CA 1
ATOM 716 C C . ILE A 1 87 ? -10.990 0.452 13.001 1.00 90.06 87 ILE A C 1
ATOM 718 O O . ILE A 1 87 ? -9.879 0.119 12.598 1.00 90.06 87 ILE A O 1
ATOM 722 N N . GLU A 1 88 ? -11.796 1.231 12.277 1.00 91.50 88 GLU A N 1
ATOM 723 C CA . GLU A 1 88 ? -11.449 1.681 10.928 1.00 91.50 88 GLU A CA 1
ATOM 724 C C . GLU A 1 88 ? -10.178 2.549 10.909 1.00 91.50 88 GLU A C 1
ATOM 726 O O . GLU A 1 88 ? -9.332 2.381 10.034 1.00 91.50 88 GLU A O 1
ATOM 731 N N . ARG A 1 89 ? -9.994 3.445 11.892 1.00 92.75 89 ARG A N 1
ATOM 732 C CA . ARG A 1 89 ? -8.754 4.235 12.027 1.00 92.75 89 ARG A CA 1
ATOM 733 C C . ARG A 1 89 ? -7.530 3.346 12.226 1.00 92.75 89 ARG A C 1
ATOM 735 O O . ARG A 1 89 ? -6.508 3.592 11.596 1.00 92.75 89 ARG A O 1
ATOM 742 N N . ILE A 1 90 ? -7.633 2.329 13.081 1.00 93.44 90 ILE A N 1
ATOM 743 C CA . ILE A 1 90 ? -6.536 1.391 13.343 1.00 93.44 90 ILE A CA 1
ATOM 744 C C . ILE A 1 90 ? -6.212 0.588 12.082 1.00 93.44 90 ILE A C 1
ATOM 746 O O . ILE A 1 90 ? -5.039 0.474 11.730 1.00 93.44 90 ILE A O 1
ATOM 750 N N . ILE A 1 91 ? -7.227 0.083 11.375 1.00 94.69 91 ILE A N 1
ATOM 751 C CA . ILE A 1 91 ? -7.041 -0.658 10.120 1.00 94.69 91 ILE A CA 1
ATOM 752 C C . ILE A 1 91 ? -6.339 0.220 9.084 1.00 94.69 91 ILE A C 1
ATOM 754 O O . ILE A 1 91 ? -5.307 -0.178 8.555 1.00 94.69 91 ILE A O 1
ATOM 758 N N . LEU A 1 92 ? -6.839 1.432 8.835 1.00 95.38 92 LEU A N 1
ATOM 759 C CA . LEU A 1 92 ? -6.248 2.334 7.844 1.00 95.38 92 LEU A CA 1
ATOM 760 C C . LEU A 1 92 ? -4.814 2.728 8.194 1.00 95.38 92 LEU A C 1
ATOM 762 O O . LEU A 1 92 ? -3.964 2.753 7.311 1.00 95.38 92 LEU A O 1
ATOM 766 N N . ALA A 1 93 ? -4.525 2.990 9.470 1.00 94.50 93 ALA A N 1
ATOM 767 C CA . ALA A 1 93 ? -3.164 3.252 9.923 1.00 94.50 93 ALA A CA 1
ATOM 768 C C . ALA A 1 93 ? -2.257 2.024 9.735 1.00 94.50 93 ALA A C 1
ATOM 770 O O . ALA A 1 93 ? -1.121 2.168 9.298 1.00 94.50 93 ALA A O 1
ATOM 771 N N . SER A 1 94 ? -2.766 0.816 9.992 1.00 95.62 94 SER A N 1
ATOM 772 C CA . SER A 1 94 ? -2.021 -0.433 9.778 1.00 95.62 94 SER A CA 1
ATOM 773 C C . SER A 1 94 ? -1.697 -0.639 8.296 1.00 95.62 94 SER A C 1
ATOM 775 O O . SER A 1 94 ? -0.560 -0.955 7.957 1.00 95.62 94 SER A O 1
ATOM 777 N N . ILE A 1 95 ? -2.656 -0.382 7.400 1.00 95.75 95 ILE A N 1
ATOM 778 C CA . ILE A 1 95 ? -2.439 -0.428 5.945 1.00 95.75 95 ILE A CA 1
ATOM 779 C C . ILE A 1 95 ? -1.421 0.645 5.523 1.00 95.75 95 ILE A C 1
ATOM 781 O O . ILE A 1 95 ? -0.518 0.355 4.742 1.00 95.75 95 ILE A O 1
ATOM 785 N N . ALA A 1 96 ? -1.518 1.860 6.072 1.00 95.06 96 ALA A N 1
ATOM 786 C CA . ALA A 1 96 ? -0.583 2.954 5.797 1.00 95.06 96 ALA A CA 1
ATOM 787 C C . ALA A 1 96 ? 0.848 2.673 6.282 1.00 95.06 96 ALA A C 1
ATOM 789 O O . ALA A 1 96 ? 1.786 3.215 5.711 1.00 95.06 96 ALA A O 1
ATOM 790 N N . ILE A 1 97 ? 1.025 1.829 7.303 1.00 94.88 97 ILE A N 1
ATOM 791 C CA . ILE A 1 97 ? 2.339 1.348 7.758 1.00 94.88 97 ILE A CA 1
ATOM 792 C C . ILE A 1 97 ? 2.846 0.217 6.859 1.00 94.88 97 ILE A C 1
ATOM 794 O O . ILE A 1 97 ? 4.008 0.222 6.461 1.00 94.88 97 ILE A O 1
ATOM 798 N N . TYR A 1 98 ? 1.979 -0.741 6.525 1.00 96.00 98 TYR A N 1
ATOM 799 C CA . TYR A 1 98 ? 2.310 -1.869 5.654 1.00 96.00 98 TYR A CA 1
ATOM 800 C C . TYR A 1 98 ? 2.823 -1.401 4.288 1.00 96.00 98 TYR A C 1
ATOM 802 O O . TYR A 1 98 ? 3.855 -1.872 3.810 1.00 96.00 98 TYR A O 1
ATOM 810 N N . TRP A 1 99 ? 2.104 -0.468 3.664 1.00 95.56 99 TRP A N 1
ATOM 811 C CA . TRP A 1 99 ? 2.308 -0.11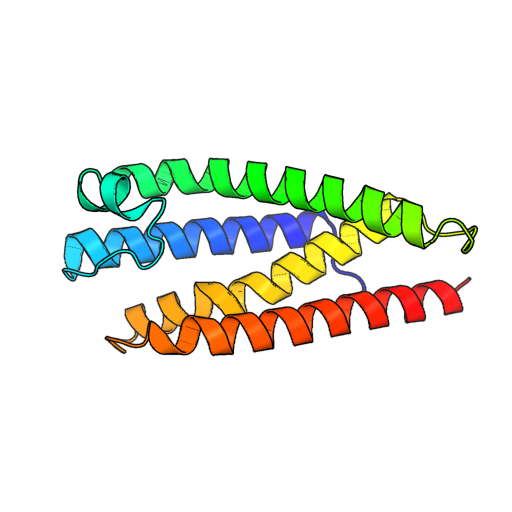3 2.264 1.00 95.56 99 TRP A CA 1
ATOM 812 C C . TRP A 1 99 ? 3.721 0.381 1.917 1.00 95.56 99 TRP A C 1
ATOM 814 O O . TRP A 1 99 ? 4.321 -0.192 1.004 1.00 95.56 99 TRP A O 1
ATOM 824 N N . PRO A 1 100 ? 4.298 1.381 2.616 1.00 95.50 100 PRO A N 1
ATOM 825 C CA . PRO A 1 100 ? 5.638 1.857 2.295 1.00 95.50 100 PRO A CA 1
ATOM 826 C C . PRO A 1 100 ? 6.717 0.796 2.532 1.00 95.50 100 PRO A C 1
ATOM 828 O O . PRO A 1 100 ? 7.733 0.804 1.843 1.00 95.50 100 PRO A O 1
ATOM 831 N N . ILE A 1 101 ? 6.503 -0.135 3.467 1.00 94.94 101 ILE A N 1
ATOM 832 C CA . ILE A 1 101 ? 7.443 -1.230 3.730 1.00 94.94 101 ILE A CA 1
ATOM 833 C C . ILE A 1 101 ? 7.383 -2.256 2.598 1.00 94.94 101 ILE A C 1
ATOM 835 O O . ILE A 1 101 ? 8.426 -2.643 2.081 1.00 94.94 101 ILE A O 1
ATOM 839 N N . ALA A 1 102 ? 6.183 -2.687 2.205 1.00 91.75 102 ALA A N 1
ATOM 840 C CA . ALA A 1 102 ? 5.998 -3.774 1.249 1.00 91.75 102 ALA A CA 1
ATOM 841 C C . ALA A 1 102 ? 6.186 -3.348 -0.215 1.00 91.75 102 ALA A C 1
ATOM 843 O O . ALA A 1 102 ? 6.765 -4.101 -0.995 1.00 91.75 102 ALA A O 1
ATOM 844 N N . ASN A 1 103 ? 5.709 -2.155 -0.583 1.00 90.44 103 ASN A N 1
ATOM 845 C CA . ASN A 1 103 ? 5.661 -1.702 -1.975 1.00 90.44 103 ASN A CA 1
ATOM 846 C C . ASN A 1 103 ? 6.626 -0.542 -2.224 1.00 90.44 103 ASN A C 1
ATOM 848 O O . ASN A 1 103 ? 7.556 -0.670 -3.021 1.00 90.44 103 ASN A O 1
ATOM 852 N N . SER A 1 104 ? 6.455 0.574 -1.508 1.00 93.69 104 SER A N 1
ATOM 853 C CA . SER A 1 104 ? 7.186 1.799 -1.851 1.00 93.69 104 SER A CA 1
ATOM 854 C C . SER A 1 104 ? 8.689 1.696 -1.614 1.00 93.69 104 SER A C 1
ATOM 856 O O . SER A 1 104 ? 9.456 2.313 -2.344 1.00 93.69 104 SER A O 1
ATOM 858 N N . SER A 1 105 ? 9.136 0.872 -0.665 1.00 92.75 105 SER A N 1
ATOM 859 C CA . SER A 1 105 ? 10.558 0.606 -0.427 1.00 92.75 105 SER A CA 1
ATOM 860 C C . SER A 1 105 ? 11.277 0.079 -1.675 1.00 92.75 105 SER A C 1
ATOM 862 O O . SER A 1 105 ? 12.369 0.548 -1.987 1.00 92.75 105 SER A O 1
ATOM 864 N N . LEU A 1 106 ? 10.654 -0.826 -2.437 1.00 89.12 106 LEU A N 1
ATOM 865 C CA . LEU A 1 106 ? 11.241 -1.383 -3.658 1.00 89.12 106 LEU A CA 1
ATOM 866 C C . LEU A 1 106 ? 11.326 -0.338 -4.769 1.00 89.12 106 LEU A C 1
ATOM 868 O O . LEU A 1 106 ? 12.344 -0.253 -5.453 1.00 89.12 106 LEU A O 1
ATOM 872 N N . ASN A 1 107 ? 10.294 0.496 -4.908 1.00 90.50 107 ASN A N 1
ATOM 873 C CA . ASN A 1 107 ? 10.301 1.613 -5.851 1.00 90.50 107 ASN A CA 1
ATOM 874 C C . ASN A 1 107 ? 11.353 2.665 -5.480 1.00 90.50 107 ASN A C 1
ATOM 876 O O . ASN A 1 107 ? 12.059 3.169 -6.350 1.00 90.50 107 ASN A O 1
ATOM 880 N N . VAL A 1 108 ? 11.524 2.955 -4.188 1.00 91.56 108 VAL A N 1
ATOM 881 C CA . VAL A 1 108 ? 12.593 3.830 -3.689 1.00 91.56 108 VAL A CA 1
ATOM 882 C C . VAL A 1 108 ? 13.966 3.249 -4.030 1.00 91.56 108 VAL A C 1
ATOM 884 O O . VAL A 1 108 ? 14.800 3.951 -4.599 1.00 91.56 108 VAL A O 1
ATOM 887 N N . MET A 1 109 ? 14.204 1.967 -3.739 1.00 89.19 109 MET A N 1
ATOM 888 C CA . MET A 1 109 ? 15.455 1.288 -4.096 1.00 89.19 109 MET A CA 1
ATOM 889 C C . MET A 1 109 ? 15.719 1.355 -5.605 1.00 89.19 109 MET A C 1
ATOM 891 O O . MET A 1 109 ? 16.838 1.654 -6.024 1.00 89.19 109 MET A O 1
ATOM 895 N N . PHE A 1 110 ? 14.687 1.143 -6.421 1.00 86.31 110 PHE A N 1
ATOM 896 C CA . PHE A 1 110 ? 14.794 1.234 -7.871 1.00 86.31 110 PHE A CA 1
ATOM 897 C C . PHE A 1 110 ? 15.184 2.645 -8.342 1.00 86.31 110 PHE A C 1
ATOM 899 O O . PHE A 1 110 ? 16.085 2.777 -9.171 1.00 86.31 110 PHE A O 1
ATOM 906 N N . ILE A 1 111 ? 14.583 3.699 -7.777 1.00 86.94 111 ILE A N 1
ATOM 907 C CA . ILE A 1 111 ? 14.928 5.103 -8.075 1.00 86.94 111 ILE A CA 1
ATOM 908 C C . ILE A 1 111 ? 16.393 5.405 -7.732 1.00 86.94 111 ILE A C 1
ATOM 910 O O . ILE A 1 111 ? 17.063 6.118 -8.477 1.00 86.94 111 ILE A O 1
ATOM 914 N N . PHE A 1 112 ? 16.917 4.824 -6.651 1.00 88.94 112 PHE A N 1
ATOM 915 C CA . PHE A 1 112 ? 18.333 4.929 -6.284 1.00 88.94 112 PHE A CA 1
ATOM 916 C C . PHE A 1 112 ? 19.269 4.031 -7.114 1.00 88.94 112 PHE A C 1
ATOM 918 O O . PHE A 1 112 ? 20.471 4.000 -6.866 1.00 88.94 112 PHE A O 1
ATOM 925 N N . GLY A 1 113 ? 18.749 3.322 -8.119 1.00 85.38 113 GLY A N 1
ATOM 926 C CA . GLY A 1 113 ? 19.537 2.540 -9.070 1.00 85.38 113 GLY A CA 1
ATOM 927 C C . GLY A 1 113 ? 19.739 1.072 -8.694 1.00 85.38 113 GLY A C 1
ATOM 928 O O . GLY A 1 113 ? 20.397 0.349 -9.445 1.00 85.38 113 GLY A O 1
ATOM 929 N N . PHE A 1 114 ? 19.158 0.587 -7.592 1.00 86.12 114 PHE A N 1
ATOM 930 C CA . PHE A 1 114 ? 19.211 -0.833 -7.236 1.00 86.12 114 PHE A CA 1
ATOM 931 C C . PHE A 1 114 ? 18.265 -1.639 -8.133 1.00 86.12 114 PHE A C 1
ATOM 933 O O . PHE A 1 114 ? 17.043 -1.600 -7.985 1.00 86.12 114 PHE A O 1
ATOM 940 N N . ARG A 1 115 ? 18.832 -2.396 -9.078 1.00 82.50 115 ARG A N 1
ATOM 941 C CA . ARG A 1 115 ? 18.074 -3.222 -10.033 1.00 82.50 115 ARG A CA 1
ATOM 942 C C . ARG A 1 115 ? 17.967 -4.676 -9.566 1.00 82.50 115 ARG A C 1
ATOM 944 O O . ARG A 1 115 ? 18.783 -5.151 -8.779 1.00 82.50 115 ARG A O 1
ATOM 951 N N . GLY A 1 116 ? 16.948 -5.384 -10.059 1.00 80.75 116 GLY A N 1
ATOM 952 C CA . GLY A 1 116 ? 16.775 -6.825 -9.823 1.00 80.75 116 GLY A CA 1
ATOM 953 C C . GLY A 1 116 ? 16.339 -7.215 -8.406 1.00 80.75 116 GLY A C 1
ATOM 954 O O . GLY A 1 116 ? 16.388 -8.388 -8.061 1.00 80.75 116 GLY A O 1
ATOM 955 N N . GLN A 1 117 ? 15.883 -6.264 -7.588 1.00 83.44 117 GLN A N 1
ATOM 956 C CA . GLN A 1 117 ? 15.522 -6.489 -6.180 1.00 83.44 117 GLN A CA 1
ATOM 957 C C . GLN A 1 117 ? 14.110 -7.068 -5.974 1.00 83.44 117 GLN A C 1
ATOM 959 O O . GLN A 1 117 ? 13.614 -7.111 -4.853 1.00 83.44 117 GLN A O 1
ATOM 964 N N . GLY A 1 118 ? 13.452 -7.542 -7.038 1.00 81.88 118 GLY A N 1
ATOM 965 C CA . GLY A 1 118 ? 12.091 -8.087 -6.957 1.00 81.88 118 GLY A CA 1
ATOM 966 C C . GLY A 1 118 ? 11.967 -9.285 -6.009 1.00 81.88 118 GLY A C 1
ATOM 967 O O . GLY A 1 118 ? 10.932 -9.461 -5.375 1.00 81.88 118 GLY A O 1
ATOM 968 N N . TYR A 1 119 ? 13.042 -10.062 -5.827 1.00 87.06 119 TYR A N 1
ATOM 969 C CA . TYR A 1 119 ? 13.073 -11.185 -4.882 1.00 87.06 119 TYR A CA 1
ATOM 970 C C . TYR A 1 119 ? 12.883 -10.752 -3.416 1.00 87.06 119 TYR A C 1
ATOM 972 O O . TYR A 1 119 ? 12.419 -11.547 -2.600 1.00 87.06 119 TYR A O 1
ATOM 980 N N . LEU A 1 120 ? 13.197 -9.495 -3.075 1.00 91.12 120 LEU A N 1
ATOM 981 C CA . LEU A 1 120 ? 12.992 -8.954 -1.731 1.00 91.12 120 LEU A CA 1
ATOM 982 C C . LEU A 1 120 ? 11.520 -8.668 -1.428 1.00 91.12 120 LEU A C 1
ATOM 984 O O . LEU A 1 120 ? 11.176 -8.510 -0.260 1.00 91.12 120 LEU A O 1
ATOM 988 N N . TRP A 1 121 ? 10.641 -8.637 -2.436 1.00 89.62 121 TRP A N 1
ATOM 989 C CA . TRP A 1 121 ? 9.229 -8.301 -2.245 1.00 89.62 121 TRP A CA 1
ATOM 990 C C . TRP A 1 121 ? 8.533 -9.208 -1.228 1.00 89.62 121 TRP A C 1
ATOM 992 O O . TRP A 1 121 ? 7.813 -8.710 -0.364 1.00 89.62 121 TRP A O 1
ATOM 1002 N N . GLY A 1 122 ? 8.796 -10.518 -1.258 1.00 91.81 122 GLY A N 1
ATOM 1003 C CA . GLY A 1 122 ? 8.229 -11.454 -0.281 1.00 91.81 122 GLY A CA 1
ATOM 1004 C C . GLY A 1 122 ? 8.685 -11.158 1.153 1.00 91.81 122 GLY A C 1
ATOM 1005 O O . GLY A 1 122 ? 7.873 -11.146 2.083 1.00 91.81 122 GLY A O 1
ATOM 1006 N N . THR A 1 123 ? 9.970 -10.843 1.328 1.00 93.81 123 THR A N 1
ATOM 1007 C CA . THR A 1 123 ? 10.550 -10.467 2.624 1.00 93.81 123 THR A CA 1
ATOM 1008 C C . THR A 1 123 ? 9.969 -9.146 3.124 1.00 93.81 123 THR A C 1
ATOM 1010 O O . THR A 1 123 ? 9.465 -9.084 4.245 1.00 93.81 123 THR A O 1
ATOM 1013 N N . SER A 1 124 ? 9.959 -8.107 2.285 1.00 93.75 124 SER A N 1
ATOM 1014 C CA . SER A 1 124 ? 9.392 -6.791 2.601 1.00 93.75 124 SER A CA 1
ATOM 1015 C C . SER A 1 124 ? 7.906 -6.872 2.944 1.00 93.75 124 SER A C 1
ATOM 1017 O O . SER A 1 124 ? 7.461 -6.269 3.918 1.00 93.75 124 SER A O 1
ATOM 1019 N N . THR A 1 125 ? 7.145 -7.681 2.206 1.00 94.06 125 THR A N 1
ATOM 1020 C CA . THR A 1 125 ? 5.728 -7.952 2.482 1.00 94.06 125 THR A CA 1
ATOM 1021 C C . THR A 1 125 ? 5.547 -8.608 3.848 1.00 94.06 125 THR A C 1
ATOM 1023 O O . THR A 1 125 ? 4.726 -8.154 4.643 1.00 94.06 125 THR A O 1
ATOM 1026 N N . SER A 1 126 ? 6.348 -9.627 4.168 1.00 95.44 126 SER A N 1
ATOM 1027 C CA . SER A 1 126 ? 6.275 -10.338 5.452 1.00 95.44 126 SER A CA 1
ATOM 1028 C C . SER A 1 126 ? 6.607 -9.425 6.637 1.00 95.44 126 SER A C 1
ATOM 1030 O O . SER A 1 126 ? 5.902 -9.428 7.652 1.00 95.44 126 SER A O 1
ATOM 1032 N N . ILE A 1 127 ? 7.640 -8.589 6.494 1.00 96.44 127 ILE A N 1
ATOM 1033 C CA . ILE A 1 127 ? 8.004 -7.572 7.489 1.00 96.44 127 ILE A CA 1
ATOM 1034 C C . ILE A 1 127 ? 6.867 -6.557 7.637 1.00 96.44 127 ILE A C 1
ATOM 1036 O O . ILE A 1 127 ? 6.422 -6.298 8.754 1.00 96.44 127 ILE A O 1
ATOM 1040 N N . GLY A 1 128 ? 6.350 -6.030 6.525 1.00 96.19 128 GLY A N 1
ATOM 1041 C CA . GLY A 1 128 ? 5.248 -5.072 6.520 1.00 96.19 128 GLY A CA 1
ATOM 1042 C C . GLY A 1 128 ? 4.008 -5.610 7.232 1.00 96.19 128 GLY A C 1
ATOM 1043 O O . GLY A 1 128 ? 3.436 -4.911 8.067 1.00 96.19 128 GLY A O 1
ATOM 1044 N N . ILE A 1 129 ? 3.615 -6.859 6.954 1.00 96.06 129 ILE A N 1
ATOM 1045 C CA . ILE A 1 129 ? 2.484 -7.526 7.616 1.00 96.06 129 ILE A CA 1
ATOM 1046 C C . ILE A 1 129 ? 2.746 -7.639 9.116 1.00 96.06 129 ILE A C 1
ATOM 1048 O O . ILE A 1 129 ? 1.884 -7.278 9.915 1.00 96.06 129 ILE A O 1
ATOM 1052 N N . THR A 1 130 ? 3.936 -8.093 9.510 1.00 96.81 130 THR A N 1
ATOM 1053 C CA . THR A 1 130 ? 4.295 -8.280 10.923 1.00 96.81 130 THR A CA 1
ATOM 1054 C C . THR A 1 130 ? 4.213 -6.962 11.695 1.00 96.81 130 THR A C 1
ATOM 1056 O O . THR A 1 130 ? 3.593 -6.899 12.757 1.00 96.81 130 THR A O 1
ATOM 1059 N N . VAL A 1 131 ? 4.775 -5.884 11.142 1.00 96.44 131 VAL A N 1
ATOM 1060 C CA . VAL A 1 131 ? 4.752 -4.552 11.763 1.00 96.44 131 VAL A CA 1
ATOM 1061 C C . VAL A 1 131 ? 3.327 -3.991 11.812 1.00 96.44 131 VAL A C 1
ATOM 1063 O O . VAL A 1 131 ? 2.910 -3.466 12.847 1.00 96.44 131 VAL A O 1
ATOM 1066 N N . ALA A 1 132 ? 2.552 -4.133 10.734 1.00 95.44 132 ALA A N 1
ATOM 1067 C CA . ALA A 1 132 ? 1.173 -3.655 10.671 1.00 95.44 132 ALA A CA 1
ATOM 1068 C C . ALA A 1 132 ? 0.252 -4.392 11.657 1.00 95.44 132 ALA A C 1
ATOM 1070 O O . ALA A 1 132 ? -0.519 -3.751 12.373 1.00 95.44 132 ALA A O 1
ATOM 1071 N N . LEU A 1 133 ? 0.364 -5.721 11.753 1.00 94.50 133 LEU A N 1
ATOM 1072 C CA . LEU A 1 133 ? -0.371 -6.519 12.736 1.00 94.50 133 LEU A CA 1
ATOM 1073 C C . LEU A 1 133 ? 0.046 -6.166 14.165 1.00 94.50 133 LEU A C 1
ATOM 1075 O O . LEU A 1 133 ? -0.820 -5.983 15.020 1.00 94.50 133 LEU A O 1
ATOM 1079 N N . GLY A 1 134 ? 1.348 -6.003 14.417 1.00 94.81 134 GLY A N 1
ATOM 1080 C CA . GLY A 1 134 ? 1.865 -5.562 15.711 1.00 94.81 134 GLY A CA 1
ATOM 1081 C C . GLY A 1 134 ? 1.281 -4.213 16.136 1.00 94.81 134 GLY A C 1
ATOM 1082 O O . GLY A 1 134 ? 0.778 -4.081 17.254 1.00 94.81 134 GLY A O 1
ATOM 1083 N N . TYR A 1 135 ? 1.254 -3.232 15.227 1.00 94.25 135 TYR A N 1
ATOM 1084 C CA . TYR A 1 135 ? 0.610 -1.938 15.467 1.00 94.25 135 TYR A CA 1
ATOM 1085 C C . TYR A 1 135 ? -0.892 -2.082 15.739 1.00 94.25 135 TYR A C 1
ATOM 1087 O O . TYR A 1 135 ? -1.405 -1.469 16.681 1.00 94.25 135 TYR A O 1
ATOM 1095 N N . GLY A 1 136 ? -1.600 -2.884 14.939 1.00 92.19 136 GLY A N 1
ATOM 1096 C CA . GLY A 1 136 ? -3.038 -3.105 15.073 1.00 92.19 136 GLY A CA 1
ATOM 1097 C C . GLY A 1 136 ? -3.413 -3.719 16.422 1.00 92.19 136 GLY A C 1
ATOM 1098 O O . GLY A 1 136 ? -4.249 -3.168 17.141 1.00 92.19 136 GLY A O 1
ATOM 1099 N N . LEU A 1 137 ? -2.744 -4.809 16.808 1.00 91.38 137 LEU A N 1
ATOM 1100 C CA . LEU A 1 137 ? -2.962 -5.505 18.079 1.00 91.38 137 LEU A CA 1
ATOM 1101 C C . LEU A 1 137 ? -2.617 -4.621 19.280 1.00 91.38 137 LEU A C 1
ATOM 1103 O O . LEU A 1 137 ? -3.417 -4.509 20.210 1.00 91.38 137 LEU A O 1
ATOM 1107 N N . LEU A 1 138 ? -1.468 -3.938 19.243 1.00 91.94 138 LEU A N 1
ATOM 1108 C CA . LEU A 1 138 ? -1.062 -3.018 20.305 1.00 91.94 138 LEU A CA 1
ATOM 1109 C C . LEU A 1 138 ? -2.058 -1.861 20.453 1.00 91.94 138 LEU A C 1
ATOM 1111 O O . LEU A 1 138 ? -2.422 -1.492 21.569 1.00 91.94 138 LEU A O 1
ATOM 1115 N N . SER A 1 139 ? -2.527 -1.297 19.338 1.00 90.88 139 SER A N 1
ATOM 1116 C CA . SER A 1 139 ? -3.490 -0.191 19.347 1.00 90.88 139 SER A CA 1
ATOM 1117 C C . SER A 1 139 ? -4.842 -0.613 19.914 1.00 90.88 139 SER A C 1
ATOM 1119 O O . SER A 1 139 ? -5.421 0.128 20.710 1.00 90.88 139 SER A O 1
ATOM 1121 N N . LEU A 1 140 ? -5.327 -1.806 19.555 1.00 87.00 140 LEU A N 1
ATOM 1122 C CA . LEU A 1 140 ? -6.550 -2.375 20.122 1.00 87.00 140 LEU A CA 1
ATOM 1123 C C . LEU A 1 140 ? -6.402 -2.61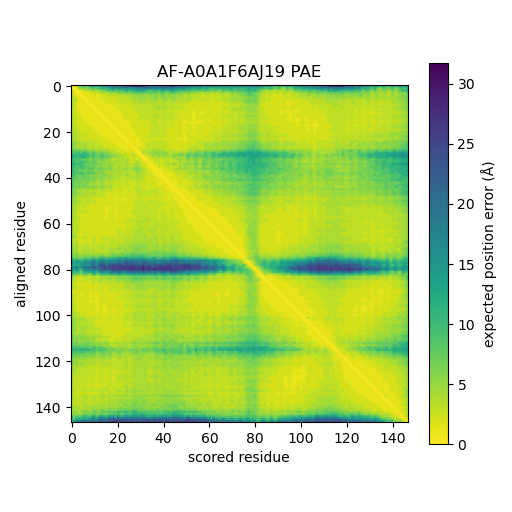6 21.630 1.00 87.00 140 LEU A C 1
ATOM 1125 O O . LEU A 1 140 ? -7.261 -2.184 22.397 1.00 87.00 140 LEU A O 1
ATOM 1129 N N . TYR A 1 141 ? -5.290 -3.214 22.063 1.00 86.44 141 TYR A N 1
ATOM 1130 C CA . TYR A 1 141 ? -5.005 -3.487 23.474 1.00 86.44 141 TYR A CA 1
ATOM 1131 C C . TYR A 1 141 ? -4.899 -2.215 24.332 1.00 86.44 141 TYR A C 1
ATOM 1133 O O . TYR A 1 141 ? -5.473 -2.118 25.419 1.00 86.44 141 TYR A O 1
ATOM 1141 N N . LEU A 1 142 ? -4.181 -1.198 23.847 1.00 85.19 142 LEU A N 1
ATOM 1142 C CA . LEU A 1 142 ? -4.065 0.080 24.551 1.00 85.19 142 LEU A CA 1
ATOM 1143 C C . LEU A 1 142 ? -5.415 0.792 24.652 1.00 85.19 142 LEU A C 1
ATOM 1145 O O . LEU A 1 142 ? -5.677 1.470 25.644 1.00 85.19 142 LEU A O 1
ATOM 1149 N N . PHE A 1 143 ? -6.271 0.653 23.639 1.00 80.38 143 PHE A N 1
A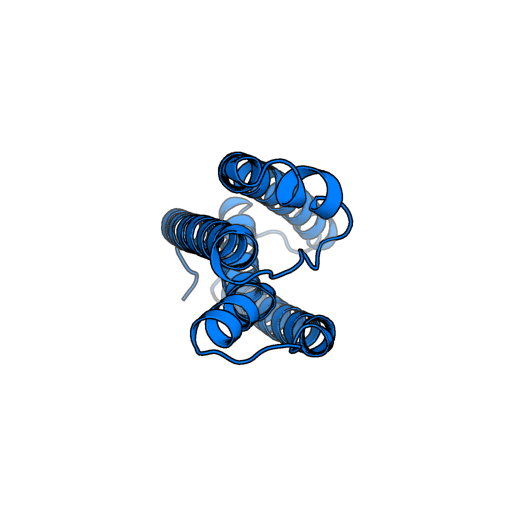TOM 1150 C CA . PHE A 1 143 ? -7.587 1.273 23.649 1.00 80.38 143 PHE A CA 1
ATOM 1151 C C . PHE A 1 143 ? -8.574 0.535 24.562 1.00 80.38 143 PHE A C 1
ATOM 1153 O O . PHE A 1 143 ? -9.358 1.195 25.239 1.00 80.38 143 PHE A O 1
ATOM 1160 N N . SER A 1 144 ? -8.497 -0.799 24.668 1.00 77.06 144 SER A N 1
ATOM 1161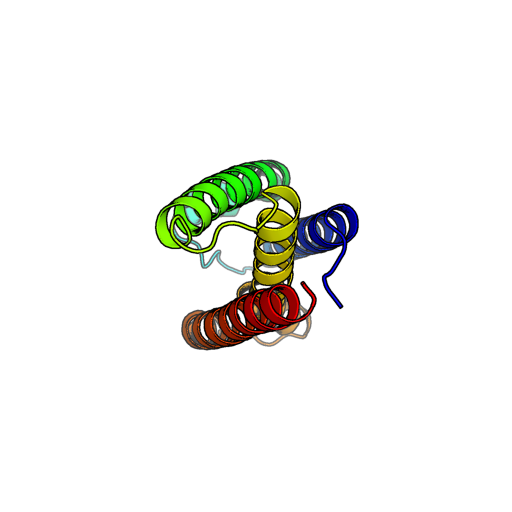 C CA . SER A 1 144 ? -9.321 -1.554 25.624 1.00 77.06 144 SER A CA 1
ATOM 1162 C C . SER A 1 144 ? -8.993 -1.236 27.082 1.00 77.06 144 SER A C 1
ATOM 1164 O O . SER A 1 144 ? -9.877 -1.344 27.915 1.00 77.06 144 SER A O 1
ATOM 1166 N N . ARG A 1 145 ? -7.749 -0.843 27.401 1.00 72.88 145 ARG A N 1
ATOM 1167 C CA . ARG A 1 145 ? -7.333 -0.483 28.773 1.00 72.88 145 ARG A CA 1
ATOM 1168 C C . ARG A 1 145 ? -7.635 0.959 29.188 1.00 72.88 145 ARG A C 1
ATOM 1170 O O . ARG A 1 145 ? -7.487 1.286 30.359 1.00 72.88 145 ARG A O 1
ATOM 1177 N N . LYS A 1 146 ? -7.960 1.841 28.239 1.00 64.75 146 LYS A N 1
ATOM 1178 C CA . LYS A 1 146 ? -8.254 3.260 28.513 1.00 64.75 146 LYS A CA 1
ATOM 1179 C C . LYS A 1 146 ? -9.728 3.535 28.831 1.00 64.75 146 LYS A C 1
ATOM 1181 O O . LYS A 1 146 ? -10.055 4.677 29.143 1.00 64.75 146 LYS A O 1
ATOM 1186 N N . LYS A 1 147 ? -10.590 2.528 28.704 1.00 53.44 147 LYS A N 1
ATOM 1187 C CA . LYS A 1 147 ? -11.977 2.535 29.176 1.00 53.44 147 LYS A CA 1
ATOM 1188 C C . LYS A 1 147 ? -12.072 1.676 30.425 1.00 53.44 147 LYS A C 1
ATOM 1190 O O . LYS A 1 147 ? -12.931 2.014 31.260 1.00 53.44 147 LYS A O 1
#

pLDDT: mean 88.91, std 8.75, range [53.16, 96.81]

Solvent-accessible surface area (backbone atoms only — not comparable to full-atom values): 7967 Å² total; per-residue (Å²): 133,84,58,54,57,70,57,27,51,53,51,41,51,49,49,41,51,49,43,32,53,46,52,37,46,34,42,77,74,65,74,46,79,67,84,53,72,88,51,26,76,55,34,73,74,39,46,75,50,33,67,58,44,38,64,50,49,53,52,50,51,50,52,49,45,54,51,51,38,53,51,50,51,63,75,41,62,86,54,89,75,77,54,69,70,56,52,41,22,43,48,42,37,21,51,45,54,18,42,49,46,32,50,41,44,58,50,50,41,41,74,77,64,51,74,86,58,70,78,47,40,64,57,30,36,53,52,15,50,52,53,18,51,51,52,37,54,50,52,52,55,58,54,65,72,74,108

Foldseek 3Di:
DQDDPVVLLVLLLVLLVLLLVLVLCCLPPVVDFDPPPVCRVPCNVPVVCSVVVSVVVSVVLVVVLVVVLVVVCVVCVVVPDDDSNQLSSLSSVLVSQLRCQQGVVVSVCVVVPNPPCSVCNVVSNVVSNVVSVVSSVVSVVVVSVVD